Protein AF-A0A2P9FD73-F1 (afdb_monomer)

Mean predicted aligned error: 16.52 Å

Foldseek 3Di:
DPPVPVVVVVVVVVVVPPPDDPQPPVNVVVVVVVVVVVVVVVVVVVVVVVLVVLLVVLVVLVVLCVVLVHLVSSCVVVVHDSVVSVVSVVSNVVVVVVVVVVVVVVVVD

Solvent-accessible surface area (backbone atoms only — not comparable to full-atom values): 6102 Å² total; per-residue (Å²): 144,77,72,67,60,60,56,52,50,51,54,55,47,60,71,70,67,66,89,81,63,77,72,49,74,65,54,54,48,49,51,51,51,54,53,53,53,52,52,51,56,51,49,54,53,48,51,54,50,50,54,50,52,50,43,54,49,11,44,54,51,45,52,43,27,64,75,52,70,35,65,66,52,27,17,66,74,66,75,42,58,54,68,57,52,53,51,27,43,51,48,29,53,53,50,56,53,49,54,50,52,53,52,52,56,63,71,75,108

Nearest PDB structures (foldseek):
  3fzv-assembly1_C  TM=9.221E-01  e=2.892E+00  Pseudomonas aeruginosa PAO1

Structure (mmCIF, N/CA/C/O backbone):
data_AF-A0A2P9FD73-F1
#
_entry.id   AF-A0A2P9FD73-F1
#
loop_
_atom_site.group_PDB
_atom_site.id
_atom_site.type_symbol
_atom_site.label_atom_id
_atom_site.label_alt_id
_atom_site.label_comp_id
_atom_site.label_asym_id
_atom_site.label_entity_id
_atom_site.label_seq_id
_atom_site.pdbx_PDB_ins_code
_atom_site.Cartn_x
_atom_site.Cartn_y
_atom_site.Cartn_z
_atom_site.occupancy
_atom_site.B_iso_or_equiv
_atom_site.auth_seq_id
_atom_site.auth_comp_id
_atom_site.auth_asym_id
_atom_site.auth_atom_id
_atom_site.pdbx_PDB_model_num
ATOM 1 N N . MET A 1 1 ? 65.443 5.240 -42.074 1.00 48.78 1 MET A N 1
ATOM 2 C CA . MET A 1 1 ? 64.441 4.826 -41.060 1.00 48.78 1 MET A CA 1
ATOM 3 C C . MET A 1 1 ? 63.192 5.730 -41.089 1.00 48.78 1 MET A C 1
ATOM 5 O O . MET A 1 1 ? 62.910 6.414 -40.121 1.00 48.78 1 MET A O 1
ATOM 9 N N . ARG A 1 2 ? 62.422 5.763 -42.194 1.00 49.25 2 ARG A N 1
ATOM 10 C CA . ARG A 1 2 ? 61.241 6.654 -42.357 1.00 49.25 2 ARG A CA 1
ATOM 11 C C . ARG A 1 2 ? 59.929 5.921 -42.696 1.00 49.25 2 ARG A C 1
ATOM 13 O O . ARG A 1 2 ? 58.990 6.527 -43.185 1.00 49.25 2 ARG A O 1
ATOM 20 N N . ARG A 1 3 ? 59.844 4.603 -42.467 1.00 50.00 3 ARG A N 1
ATOM 21 C CA . ARG A 1 3 ? 58.648 3.799 -42.819 1.00 50.00 3 ARG A CA 1
ATOM 22 C C . ARG A 1 3 ? 57.740 3.437 -41.635 1.00 50.00 3 ARG A C 1
ATOM 24 O O . ARG A 1 3 ? 56.608 3.026 -41.860 1.00 50.00 3 ARG A O 1
ATOM 31 N N . GLY A 1 4 ? 58.211 3.603 -40.395 1.00 50.91 4 GLY A N 1
ATOM 32 C CA . GLY A 1 4 ? 57.428 3.318 -39.181 1.00 50.91 4 GLY A CA 1
ATOM 33 C C . GLY A 1 4 ? 56.554 4.486 -38.712 1.00 50.91 4 GLY A C 1
ATOM 34 O O . GLY A 1 4 ? 55.489 4.271 -38.144 1.00 50.91 4 GLY A O 1
ATOM 35 N N . TRP A 1 5 ? 56.966 5.724 -38.997 1.00 50.81 5 TRP A N 1
ATOM 36 C CA . TRP A 1 5 ? 56.278 6.927 -38.514 1.00 50.81 5 TRP A CA 1
ATOM 37 C C . TRP A 1 5 ? 54.998 7.233 -39.301 1.00 50.81 5 TRP A C 1
ATOM 39 O O . TRP A 1 5 ? 53.959 7.489 -38.703 1.00 50.81 5 TRP A O 1
ATOM 49 N N . ALA A 1 6 ? 55.027 7.066 -40.628 1.00 55.69 6 ALA A N 1
ATOM 50 C CA . ALA A 1 6 ? 53.849 7.244 -41.480 1.00 55.69 6 ALA A CA 1
ATOM 51 C C . ALA A 1 6 ? 52.731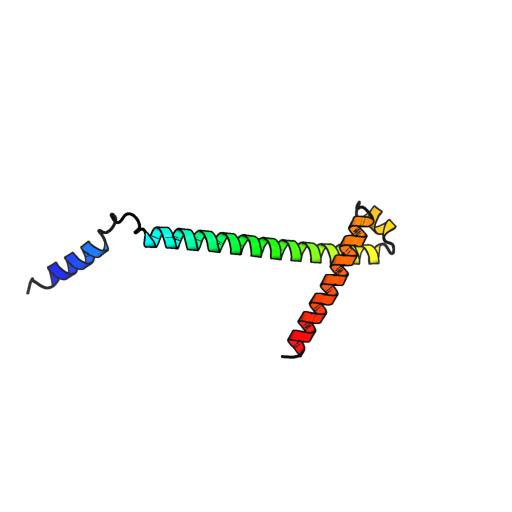 6.225 -41.180 1.00 55.69 6 ALA A C 1
ATOM 53 O O . ALA A 1 6 ? 51.560 6.587 -41.176 1.00 55.69 6 ALA A O 1
ATOM 54 N N . ARG A 1 7 ? 53.074 4.969 -40.846 1.00 54.56 7 ARG A N 1
ATOM 55 C CA . ARG A 1 7 ? 52.073 3.961 -40.439 1.00 54.56 7 ARG A CA 1
ATOM 56 C C . ARG A 1 7 ? 51.447 4.276 -39.082 1.00 54.56 7 ARG A C 1
ATOM 58 O O . ARG A 1 7 ? 50.252 4.071 -38.915 1.00 54.56 7 ARG A O 1
ATOM 65 N N . ARG A 1 8 ? 52.222 4.808 -38.130 1.00 57.03 8 ARG A N 1
ATOM 66 C CA . ARG A 1 8 ? 51.697 5.234 -36.820 1.00 57.03 8 ARG A CA 1
ATOM 67 C C . ARG A 1 8 ? 50.771 6.442 -36.934 1.00 57.03 8 ARG A C 1
ATOM 69 O O . ARG A 1 8 ? 49.728 6.447 -36.294 1.00 57.03 8 ARG A O 1
ATOM 76 N N . ILE A 1 9 ? 51.115 7.415 -37.780 1.00 58.91 9 ILE A N 1
ATOM 77 C CA . ILE A 1 9 ? 50.263 8.583 -38.045 1.00 58.91 9 ILE A CA 1
ATOM 78 C C . ILE A 1 9 ? 48.984 8.156 -38.770 1.00 58.91 9 ILE A C 1
ATOM 80 O O . ILE A 1 9 ? 47.908 8.584 -38.378 1.00 58.91 9 ILE A O 1
ATOM 84 N N . MET A 1 10 ? 49.063 7.254 -39.754 1.00 58.94 10 MET A N 1
ATOM 85 C CA . MET A 1 10 ? 47.871 6.773 -40.460 1.00 58.94 10 MET A CA 1
ATOM 86 C C . MET A 1 10 ? 46.920 5.979 -39.546 1.00 58.94 10 MET A C 1
ATOM 88 O O . MET A 1 10 ? 45.711 6.145 -39.658 1.00 58.94 10 MET A O 1
ATOM 92 N N . ILE A 1 11 ? 47.438 5.175 -38.607 1.00 59.44 11 ILE A N 1
ATOM 93 C CA . ILE A 1 11 ? 46.618 4.462 -37.609 1.00 59.44 11 ILE A CA 1
ATOM 94 C C . ILE A 1 11 ? 45.969 5.447 -36.628 1.00 59.44 11 ILE A C 1
ATOM 96 O O . ILE A 1 11 ? 44.781 5.318 -36.352 1.00 59.44 11 ILE A O 1
ATOM 100 N N . LEU A 1 12 ? 46.700 6.466 -36.165 1.00 57.88 12 LEU A N 1
ATOM 101 C CA . LEU A 1 12 ? 46.1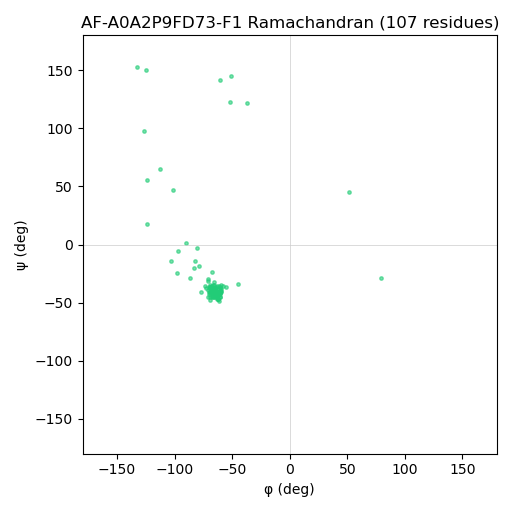51 7.474 -35.253 1.00 57.88 12 LEU A CA 1
ATOM 102 C C . LEU A 1 12 ? 45.111 8.376 -35.950 1.00 57.88 12 LEU A C 1
ATOM 104 O O . LEU A 1 12 ? 44.083 8.715 -35.369 1.00 57.88 12 LEU A O 1
ATOM 108 N N . VAL A 1 13 ? 45.326 8.699 -37.227 1.00 52.72 13 VAL A N 1
ATOM 109 C CA . VAL A 1 13 ? 44.392 9.481 -38.050 1.00 52.72 13 VAL A CA 1
ATOM 110 C C . VAL A 1 13 ? 43.157 8.659 -38.441 1.00 52.72 13 VAL A C 1
ATOM 112 O O . VAL A 1 13 ? 42.053 9.189 -38.376 1.00 52.72 13 VAL A O 1
ATOM 115 N N . MET A 1 14 ? 43.285 7.359 -38.738 1.00 51.84 14 MET A N 1
ATOM 116 C CA . MET A 1 14 ? 42.132 6.468 -38.967 1.00 51.84 14 MET A CA 1
ATOM 117 C C . MET A 1 14 ? 41.296 6.227 -37.699 1.00 51.84 14 MET A C 1
ATOM 119 O O . MET A 1 14 ? 40.111 5.923 -37.810 1.00 51.84 14 MET A O 1
ATOM 123 N N . THR A 1 15 ? 41.871 6.382 -36.498 1.00 49.66 15 THR A N 1
ATOM 124 C CA . THR A 1 15 ? 41.108 6.311 -35.236 1.00 49.66 15 THR A CA 1
ATOM 125 C C . THR A 1 15 ? 40.418 7.622 -34.856 1.00 49.66 15 THR A C 1
ATOM 127 O O . THR A 1 15 ? 39.459 7.591 -34.093 1.00 49.66 15 THR A O 1
ATOM 130 N N . VAL A 1 16 ? 40.865 8.762 -35.399 1.00 47.34 16 VAL A N 1
ATOM 131 C CA . VAL A 1 16 ? 40.279 10.094 -35.140 1.00 47.34 16 VAL A CA 1
ATOM 132 C C . VAL A 1 16 ? 39.310 10.522 -36.257 1.00 47.34 16 VAL A C 1
ATOM 134 O O . VAL A 1 16 ? 38.376 11.275 -36.003 1.00 47.34 16 VAL A O 1
ATOM 137 N N . GLN A 1 17 ? 39.458 9.990 -37.477 1.00 41.53 17 GLN A N 1
ATOM 138 C CA . GLN A 1 17 ? 38.605 10.280 -38.640 1.00 41.53 17 GLN A CA 1
ATOM 139 C C . GLN A 1 17 ? 37.563 9.183 -38.941 1.00 41.53 17 GLN A C 1
ATOM 141 O O . GLN A 1 17 ? 37.345 8.808 -40.092 1.00 41.53 17 GLN A O 1
ATOM 146 N N . HIS A 1 18 ? 36.845 8.704 -37.926 1.00 44.53 18 HIS A N 1
ATOM 147 C CA . HIS A 1 18 ? 35.516 8.121 -38.151 1.00 44.53 18 HIS A CA 1
ATOM 148 C C . HIS A 1 18 ? 34.401 8.981 -37.520 1.00 44.53 18 HIS A C 1
ATOM 150 O O . HIS A 1 18 ? 33.706 8.508 -36.626 1.00 44.53 18 HIS A O 1
ATOM 156 N N . PRO A 1 19 ? 34.171 10.222 -37.998 1.00 44.16 19 PRO A N 1
ATOM 157 C CA . PRO A 1 19 ? 32.921 10.942 -37.746 1.00 44.16 19 PRO A CA 1
ATOM 158 C C . PRO A 1 19 ? 31.773 10.495 -38.681 1.00 44.16 19 PRO A C 1
ATOM 160 O O . PRO A 1 19 ? 30.647 10.946 -38.533 1.00 44.16 19 PRO A O 1
ATOM 163 N N . GLU A 1 20 ? 32.031 9.579 -39.621 1.00 45.41 20 GLU A N 1
ATOM 164 C CA . GLU A 1 20 ? 31.147 9.227 -40.747 1.00 45.41 20 GLU A CA 1
ATOM 165 C C . GLU A 1 20 ? 30.811 7.725 -40.767 1.00 45.41 20 GLU A C 1
ATOM 167 O O . GLU A 1 20 ? 31.061 6.996 -41.726 1.00 45.41 20 GLU A O 1
ATOM 172 N N . LYS A 1 21 ? 30.265 7.202 -39.670 1.00 44.66 21 LYS A N 1
ATOM 173 C CA . LYS A 1 21 ? 29.483 5.963 -39.740 1.00 44.66 21 LYS A CA 1
ATOM 174 C C . LYS A 1 21 ? 28.150 6.258 -39.103 1.00 44.66 21 LYS A C 1
ATOM 176 O O . LYS A 1 21 ? 28.015 6.220 -37.883 1.00 44.66 21 LYS A O 1
ATOM 181 N N . THR A 1 22 ? 27.166 6.550 -39.952 1.00 51.66 22 THR A N 1
ATOM 182 C CA . THR A 1 22 ? 25.751 6.415 -39.606 1.00 51.66 22 THR A CA 1
ATOM 183 C C . THR A 1 22 ? 25.630 5.165 -38.729 1.00 51.66 22 THR A C 1
ATOM 185 O O . THR A 1 22 ? 26.104 4.108 -39.162 1.00 51.66 22 THR A O 1
ATOM 188 N N . PRO A 1 23 ? 25.118 5.267 -37.487 1.00 50.19 23 PRO A N 1
ATOM 189 C CA . PRO A 1 23 ? 25.206 4.181 -36.520 1.00 50.19 23 PRO A CA 1
ATOM 190 C C . PRO A 1 23 ? 24.684 2.910 -37.178 1.00 50.19 23 PRO A C 1
ATOM 192 O O . PRO A 1 23 ? 23.572 2.889 -37.719 1.00 50.19 23 PRO A O 1
ATOM 195 N N . SER A 1 24 ? 25.533 1.881 -37.217 1.00 60.09 24 SER A N 1
ATOM 196 C CA . SER A 1 24 ? 25.242 0.630 -37.916 1.00 60.09 24 SER A CA 1
ATOM 197 C C . SER A 1 24 ? 23.873 0.108 -37.471 1.00 60.09 24 SER A C 1
ATOM 199 O O . SER A 1 24 ? 23.510 0.264 -36.302 1.00 60.09 24 SER A O 1
ATOM 201 N N . ARG A 1 25 ? 23.096 -0.525 -38.365 1.00 59.72 25 ARG A N 1
ATOM 202 C CA . ARG A 1 25 ? 21.763 -1.086 -38.037 1.00 59.72 25 ARG A CA 1
ATOM 203 C C . ARG A 1 25 ? 21.766 -1.870 -36.714 1.00 59.72 25 ARG A C 1
ATOM 205 O O . ARG A 1 25 ? 20.793 -1.795 -35.973 1.00 59.72 25 ARG A O 1
ATOM 212 N N . LYS A 1 26 ? 22.876 -2.547 -36.387 1.00 60.50 26 LYS A N 1
ATOM 213 C CA . LYS A 1 26 ? 23.085 -3.259 -35.115 1.00 60.50 26 LYS A CA 1
ATOM 214 C C . LYS A 1 26 ? 23.222 -2.334 -33.894 1.00 60.50 26 LYS A C 1
ATOM 216 O O . LYS A 1 26 ? 22.620 -2.621 -32.870 1.00 60.50 26 LYS A O 1
ATOM 221 N N . GLN A 1 27 ? 23.937 -1.211 -34.000 1.00 61.53 27 GLN A N 1
ATOM 222 C CA . GLN A 1 27 ? 24.030 -0.206 -32.928 1.00 61.53 27 GLN A CA 1
ATOM 223 C C . GLN A 1 27 ? 22.688 0.484 -32.677 1.00 61.53 27 GLN A C 1
ATOM 225 O O . GLN A 1 27 ? 22.300 0.645 -31.526 1.00 61.53 27 GLN A O 1
ATOM 230 N N . ARG A 1 28 ? 21.935 0.818 -33.736 1.00 60.88 28 ARG A N 1
ATOM 231 C CA . ARG A 1 28 ? 20.587 1.399 -33.580 1.00 60.88 28 ARG A CA 1
ATOM 232 C C . ARG A 1 28 ? 19.605 0.401 -32.960 1.00 60.88 28 ARG A C 1
ATOM 234 O O . ARG A 1 28 ? 18.730 0.806 -32.200 1.00 60.88 28 ARG A O 1
ATOM 241 N N . LEU A 1 29 ? 19.744 -0.891 -33.269 1.00 63.56 29 LEU A N 1
ATOM 242 C CA . LEU A 1 29 ? 18.934 -1.951 -32.667 1.00 63.56 29 LEU A CA 1
ATOM 243 C C . LEU A 1 29 ? 19.287 -2.163 -31.186 1.00 63.56 29 LEU A C 1
ATOM 245 O O . LEU A 1 29 ? 18.380 -2.249 -30.365 1.00 63.56 29 LEU A O 1
ATOM 249 N N . GLN A 1 30 ? 20.575 -2.160 -30.830 1.00 65.75 30 GLN A N 1
ATOM 250 C CA . GLN A 1 30 ? 21.018 -2.269 -29.436 1.00 65.75 30 GLN A CA 1
ATOM 251 C C . GLN A 1 30 ? 20.653 -1.044 -28.599 1.00 65.75 30 GLN A C 1
ATOM 253 O O . GLN A 1 30 ? 20.216 -1.202 -27.465 1.00 65.75 30 GLN A O 1
ATOM 258 N N . GLU A 1 31 ? 20.767 0.174 -29.138 1.00 64.19 31 GLU A N 1
ATOM 259 C CA . GLU A 1 31 ? 20.271 1.365 -28.442 1.00 64.19 31 GLU A CA 1
ATOM 260 C C . GLU A 1 31 ? 18.757 1.299 -28.228 1.00 64.19 31 GLU A C 1
ATOM 262 O O . GLU A 1 31 ? 18.291 1.649 -27.147 1.00 64.19 31 GLU A O 1
ATOM 267 N N . LYS A 1 32 ? 17.980 0.821 -29.213 1.00 61.47 32 LYS A N 1
ATOM 268 C CA . LYS A 1 32 ? 16.532 0.623 -29.044 1.00 61.47 32 LYS A CA 1
ATOM 269 C C . LYS A 1 32 ? 16.214 -0.428 -27.979 1.00 61.47 32 LYS A C 1
ATOM 271 O O . LYS A 1 32 ? 15.371 -0.159 -27.132 1.00 61.47 32 LYS A O 1
ATOM 276 N N . GLN A 1 33 ? 16.907 -1.567 -27.975 1.00 61.38 33 GLN A N 1
ATOM 277 C CA . GLN A 1 33 ? 16.743 -2.599 -26.942 1.00 61.38 33 GLN A CA 1
ATOM 278 C C . GLN A 1 33 ? 17.140 -2.085 -25.553 1.00 61.38 33 GLN A C 1
ATOM 280 O O . GLN A 1 33 ? 16.398 -2.274 -24.595 1.00 61.38 33 GLN A O 1
ATOM 285 N N . ARG A 1 34 ? 18.258 -1.357 -25.444 1.00 58.59 34 ARG A N 1
ATOM 286 C CA . ARG A 1 34 ? 18.715 -0.755 -24.185 1.00 58.59 34 ARG A CA 1
ATOM 287 C C . ARG A 1 34 ? 17.733 0.297 -23.666 1.00 58.59 34 ARG A C 1
ATOM 289 O O . ARG A 1 34 ? 17.497 0.358 -22.465 1.00 58.59 34 ARG A O 1
ATOM 296 N N . ARG A 1 35 ? 17.151 1.114 -24.552 1.00 57.31 35 ARG A N 1
ATOM 297 C CA . ARG A 1 35 ? 16.128 2.101 -24.170 1.00 57.31 35 ARG A CA 1
ATOM 298 C C . ARG A 1 35 ? 14.817 1.438 -23.753 1.00 57.31 35 ARG A C 1
ATOM 300 O O . ARG A 1 35 ? 14.197 1.920 -22.819 1.00 57.31 35 ARG A O 1
ATOM 307 N N . GLN A 1 36 ? 14.413 0.343 -24.396 1.00 59.75 36 GLN A N 1
ATOM 308 C CA . GLN A 1 36 ? 13.215 -0.401 -23.993 1.00 59.75 36 GLN A CA 1
ATOM 309 C C . GLN A 1 36 ? 13.391 -1.076 -22.628 1.00 59.75 36 GLN A C 1
ATOM 311 O O . GLN A 1 36 ? 12.511 -0.942 -21.784 1.00 59.75 36 GLN A O 1
ATOM 316 N N . LEU A 1 37 ? 14.537 -1.717 -22.377 1.00 57.62 37 LEU A N 1
ATOM 317 C CA . LEU A 1 37 ? 14.811 -2.371 -21.094 1.00 57.62 37 LEU A CA 1
ATOM 318 C C . LEU A 1 37 ? 14.863 -1.360 -19.934 1.00 57.62 37 LEU A C 1
ATOM 320 O O . LEU A 1 37 ? 14.279 -1.593 -18.883 1.00 57.62 37 LEU A O 1
ATOM 324 N N . ALA A 1 38 ? 15.469 -0.190 -20.159 1.00 59.16 38 ALA A N 1
ATOM 325 C CA . ALA A 1 38 ? 15.565 0.853 -19.140 1.00 59.16 38 ALA A CA 1
ATOM 326 C C . ALA A 1 38 ? 14.205 1.453 -18.739 1.00 59.16 38 ALA A C 1
ATOM 328 O O . ALA A 1 38 ? 14.040 1.848 -17.590 1.00 59.16 38 ALA A O 1
ATOM 329 N N . VAL A 1 39 ? 13.237 1.536 -19.660 1.00 59.75 39 VAL A N 1
ATOM 330 C CA . VAL A 1 39 ? 11.896 2.060 -19.345 1.00 59.75 39 VAL A CA 1
ATOM 331 C C . VAL A 1 39 ? 11.126 1.080 -18.458 1.00 59.75 39 VAL A C 1
ATOM 333 O O . VAL A 1 39 ? 10.513 1.515 -17.486 1.00 59.75 39 VAL A O 1
ATOM 336 N N . VAL A 1 40 ? 11.218 -0.226 -18.731 1.00 62.62 40 VAL A N 1
ATOM 337 C CA . VAL A 1 40 ? 10.595 -1.270 -17.898 1.00 62.62 40 VAL A CA 1
ATOM 338 C C . VAL A 1 40 ? 11.177 -1.243 -16.483 1.00 62.62 40 VAL A C 1
ATOM 340 O O . VAL A 1 40 ? 10.426 -1.079 -15.529 1.00 62.62 40 VAL A O 1
ATOM 343 N N . ASP A 1 41 ? 12.508 -1.209 -16.353 1.00 62.47 41 ASP A N 1
ATOM 344 C CA . ASP A 1 41 ? 13.170 -1.111 -15.043 1.00 62.47 41 ASP A CA 1
ATOM 345 C C . ASP A 1 41 ? 12.750 0.140 -14.251 1.00 62.47 41 ASP A C 1
ATOM 347 O O . ASP A 1 41 ? 12.691 0.119 -13.020 1.00 62.47 41 ASP A O 1
ATOM 351 N N . THR A 1 42 ? 12.507 1.269 -14.929 1.00 65.94 42 THR A N 1
ATOM 352 C CA . THR A 1 42 ? 12.046 2.490 -14.249 1.00 65.94 42 THR A CA 1
ATOM 353 C C . THR A 1 42 ? 10.594 2.406 -13.798 1.00 65.94 42 THR A C 1
ATOM 355 O O . THR A 1 42 ? 10.288 2.934 -12.730 1.00 65.94 42 THR A O 1
ATOM 358 N N . VAL A 1 43 ? 9.725 1.743 -14.570 1.00 70.81 43 VAL A N 1
ATOM 359 C CA . VAL A 1 43 ? 8.321 1.520 -14.200 1.00 70.81 43 VAL A CA 1
ATOM 360 C C . VAL A 1 43 ? 8.251 0.546 -13.032 1.00 70.81 43 VAL A C 1
ATOM 362 O O . VAL A 1 43 ? 7.672 0.900 -12.012 1.00 70.81 43 VAL A O 1
ATOM 365 N N . ASP A 1 44 ? 8.962 -0.579 -13.095 1.00 69.12 44 ASP A N 1
ATOM 366 C CA . ASP A 1 44 ? 9.002 -1.565 -12.009 1.00 69.12 44 ASP A CA 1
ATOM 367 C C . ASP A 1 44 ? 9.532 -0.950 -10.705 1.00 69.12 44 ASP A C 1
ATOM 369 O O . ASP A 1 44 ? 8.981 -1.156 -9.623 1.00 69.12 44 ASP A O 1
ATOM 373 N N . LYS A 1 45 ? 10.572 -0.108 -10.786 1.00 70.88 45 LYS A N 1
ATOM 374 C CA . LYS A 1 45 ? 11.082 0.631 -9.618 1.00 70.88 45 LYS A CA 1
ATOM 375 C C . LYS A 1 45 ? 10.096 1.671 -9.098 1.00 70.88 45 LYS A C 1
ATOM 377 O O . LYS A 1 45 ? 10.073 1.922 -7.893 1.00 70.88 45 LYS A O 1
ATOM 382 N N . ALA A 1 46 ? 9.338 2.322 -9.976 1.00 72.44 46 ALA A N 1
ATOM 383 C CA . ALA A 1 46 ? 8.311 3.269 -9.565 1.00 72.44 46 ALA A CA 1
ATOM 384 C C . ALA A 1 46 ? 7.148 2.538 -8.882 1.00 72.44 46 ALA A C 1
ATOM 386 O O . ALA A 1 46 ? 6.746 2.941 -7.795 1.00 72.44 46 ALA A O 1
ATOM 387 N N . GLU A 1 47 ? 6.682 1.426 -9.446 1.00 72.69 47 GLU A N 1
ATOM 388 C CA . GLU A 1 47 ? 5.642 0.578 -8.863 1.00 72.69 47 GLU A CA 1
ATOM 389 C C . GLU A 1 47 ? 6.068 -0.002 -7.512 1.00 72.69 47 GLU A C 1
ATOM 391 O O . GLU A 1 47 ? 5.300 0.052 -6.551 1.00 72.69 47 GLU A O 1
ATOM 396 N N . ALA A 1 48 ? 7.316 -0.463 -7.389 1.00 73.06 48 ALA A N 1
ATOM 397 C CA . ALA A 1 48 ? 7.861 -0.930 -6.117 1.00 73.06 48 ALA A CA 1
ATOM 398 C C . ALA A 1 48 ? 7.861 0.178 -5.049 1.00 73.06 48 ALA A C 1
ATOM 400 O O . ALA A 1 48 ? 7.502 -0.065 -3.897 1.00 73.06 48 ALA A O 1
ATOM 401 N N . LYS A 1 49 ? 8.213 1.415 -5.425 1.00 77.62 49 LYS A N 1
ATOM 402 C CA . LYS A 1 49 ? 8.157 2.569 -4.513 1.00 77.62 49 LYS A CA 1
ATOM 403 C C . LYS A 1 49 ? 6.729 2.941 -4.135 1.00 77.62 49 LYS A C 1
ATOM 405 O O . LYS A 1 49 ? 6.494 3.257 -2.976 1.00 77.62 49 LYS A O 1
ATOM 410 N N . VAL A 1 50 ? 5.796 2.896 -5.085 1.00 82.38 50 VAL A N 1
ATOM 411 C CA . VAL A 1 50 ? 4.375 3.165 -4.828 1.00 82.38 50 VAL A CA 1
ATOM 412 C C . VAL A 1 50 ? 3.816 2.134 -3.859 1.00 82.38 50 VAL A C 1
ATOM 414 O O . VAL A 1 50 ? 3.212 2.520 -2.867 1.00 82.38 50 VAL A O 1
ATOM 417 N N . ARG A 1 51 ? 4.089 0.843 -4.076 1.00 78.56 51 ARG A N 1
ATOM 418 C CA . ARG A 1 51 ? 3.644 -0.219 -3.168 1.00 78.56 51 ARG A CA 1
ATOM 419 C C . ARG A 1 51 ? 4.259 -0.072 -1.777 1.00 78.56 51 ARG A C 1
ATOM 421 O O . ARG A 1 51 ? 3.556 -0.238 -0.788 1.00 78.56 51 ARG A O 1
ATOM 428 N N . LYS A 1 52 ? 5.539 0.305 -1.684 1.00 79.75 52 LYS A N 1
ATOM 429 C CA . LYS A 1 52 ? 6.181 0.593 -0.395 1.00 79.75 52 LYS A CA 1
ATOM 430 C C . LYS A 1 52 ? 5.527 1.783 0.316 1.00 79.75 52 LYS A C 1
ATOM 432 O O . LYS A 1 52 ? 5.199 1.676 1.490 1.00 79.75 52 LYS A O 1
ATOM 437 N N . ALA A 1 53 ? 5.299 2.883 -0.397 1.00 83.31 53 ALA A N 1
ATOM 438 C CA . ALA A 1 53 ? 4.629 4.058 0.153 1.00 83.31 53 ALA A CA 1
ATOM 439 C C . ALA A 1 53 ? 3.179 3.754 0.568 1.00 83.31 53 ALA A C 1
ATOM 441 O O . ALA A 1 53 ? 2.709 4.270 1.575 1.00 83.31 53 ALA A O 1
ATOM 442 N N . GLU A 1 54 ? 2.477 2.894 -0.174 1.00 83.94 54 GLU A N 1
ATOM 443 C CA . GLU A 1 54 ? 1.130 2.429 0.169 1.00 83.9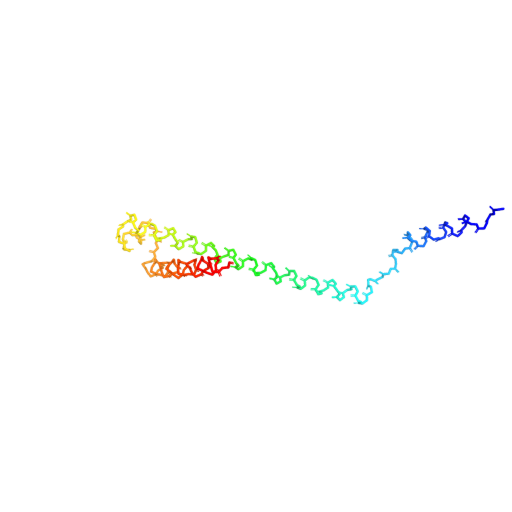4 54 GLU A CA 1
ATOM 444 C C . GLU A 1 54 ? 1.131 1.602 1.462 1.00 83.94 54 GLU A C 1
ATOM 446 O O . GLU A 1 54 ? 0.253 1.791 2.300 1.00 83.94 54 GLU A O 1
ATOM 451 N N . VAL A 1 55 ? 2.133 0.740 1.663 1.00 85.00 55 VAL A N 1
ATOM 452 C CA . VAL A 1 55 ? 2.308 -0.014 2.915 1.00 85.00 55 VAL A CA 1
ATOM 453 C C . VAL A 1 55 ? 2.669 0.908 4.080 1.00 85.00 55 VAL A C 1
ATOM 455 O O . VAL A 1 55 ? 2.072 0.794 5.147 1.00 85.00 55 VAL A O 1
ATOM 458 N N . GLU A 1 56 ? 3.595 1.849 3.890 1.00 84.06 56 GLU A N 1
ATOM 459 C CA . GLU A 1 56 ? 3.958 2.831 4.923 1.00 84.06 56 GLU A CA 1
ATOM 460 C C . GLU A 1 56 ? 2.745 3.693 5.320 1.00 84.06 56 GLU A C 1
ATOM 462 O O . GLU A 1 56 ? 2.490 3.897 6.507 1.00 84.06 56 GLU A O 1
ATOM 467 N N . LEU A 1 57 ? 1.933 4.121 4.345 1.00 84.38 57 LEU A N 1
ATOM 468 C CA . LEU A 1 57 ? 0.667 4.808 4.603 1.00 84.38 57 LEU A CA 1
ATOM 469 C C . LEU A 1 57 ? -0.317 3.908 5.359 1.00 84.38 57 LEU A C 1
ATOM 471 O O . LEU A 1 57 ? -0.949 4.356 6.311 1.00 84.38 57 LEU A O 1
ATOM 475 N N . ALA A 1 58 ? -0.443 2.642 4.961 1.00 87.19 58 ALA A N 1
ATOM 476 C CA . ALA A 1 58 ? -1.322 1.684 5.620 1.00 87.19 58 ALA A CA 1
ATOM 477 C C . ALA A 1 58 ? -0.950 1.472 7.097 1.00 87.19 58 ALA A C 1
ATOM 479 O O . ALA A 1 58 ? -1.837 1.418 7.951 1.00 87.19 58 ALA A O 1
ATOM 480 N N . LEU A 1 59 ? 0.349 1.400 7.403 1.00 85.25 59 LEU A N 1
ATOM 481 C CA . LEU A 1 59 ? 0.860 1.316 8.772 1.00 85.25 59 LEU A CA 1
ATOM 482 C C . LEU A 1 59 ? 0.570 2.596 9.560 1.00 85.25 59 LEU A C 1
ATOM 484 O O . LEU A 1 59 ? 0.042 2.510 10.664 1.00 85.25 59 LEU A O 1
ATOM 488 N N . ALA A 1 60 ? 0.810 3.772 8.974 1.00 87.19 60 ALA A N 1
ATOM 489 C CA . ALA A 1 60 ? 0.490 5.048 9.613 1.00 87.19 60 ALA A CA 1
ATOM 490 C C . ALA A 1 60 ? -1.016 5.191 9.910 1.00 87.19 60 ALA A C 1
ATOM 492 O O . ALA A 1 60 ? -1.403 5.662 10.978 1.00 87.19 60 ALA A O 1
ATOM 493 N N . VAL A 1 61 ? -1.882 4.731 8.999 1.00 86.19 61 VAL A N 1
ATOM 494 C CA . VAL A 1 61 ? -3.335 4.678 9.228 1.00 86.19 61 VAL A CA 1
ATOM 495 C C . VAL A 1 61 ? -3.673 3.695 10.351 1.00 86.19 61 VAL A C 1
ATOM 497 O O . VAL A 1 61 ? -4.505 4.008 11.198 1.00 86.19 61 VAL A O 1
ATOM 500 N N . ALA A 1 62 ? -3.024 2.529 10.409 1.00 87.31 62 ALA A N 1
ATOM 501 C CA . ALA A 1 62 ? -3.228 1.570 11.494 1.00 87.31 62 ALA A CA 1
ATOM 502 C C . ALA A 1 62 ? -2.804 2.136 12.861 1.00 87.31 62 ALA A C 1
ATOM 504 O O . ALA A 1 62 ? -3.527 1.972 13.844 1.00 87.31 62 ALA A O 1
ATOM 505 N N . GLU A 1 63 ? -1.676 2.845 12.923 1.00 85.88 63 GLU A N 1
ATOM 506 C CA . GLU A 1 63 ? -1.224 3.560 14.121 1.00 85.88 63 GLU A CA 1
ATOM 507 C C . GLU A 1 63 ? -2.200 4.668 14.523 1.00 85.88 63 GLU A C 1
ATOM 509 O O . GLU A 1 63 ? -2.551 4.782 15.698 1.00 85.88 63 GLU A O 1
ATOM 514 N N . ALA A 1 64 ? -2.708 5.436 13.557 1.00 84.19 64 ALA A N 1
ATOM 515 C CA . ALA A 1 64 ? -3.731 6.439 13.814 1.00 84.19 64 ALA A CA 1
ATOM 516 C C . ALA A 1 64 ? -5.005 5.801 14.391 1.00 84.19 64 ALA A C 1
ATOM 518 O O . ALA A 1 64 ? -5.509 6.276 15.404 1.00 84.19 64 ALA A O 1
ATOM 519 N N . VAL A 1 65 ? -5.492 4.685 13.832 1.00 86.75 65 VAL A N 1
ATOM 520 C CA . VAL A 1 65 ? -6.648 3.959 14.393 1.00 86.75 65 VAL A CA 1
ATOM 521 C C . VAL A 1 65 ? -6.373 3.492 15.822 1.00 86.75 65 VAL A C 1
ATOM 523 O O . VAL A 1 65 ? -7.264 3.595 16.663 1.00 86.75 65 VAL A O 1
ATOM 526 N N . GLN A 1 66 ? -5.155 3.039 16.135 1.00 85.94 66 GLN A N 1
ATOM 527 C CA . GLN A 1 66 ? -4.793 2.694 17.513 1.00 85.94 66 GLN A CA 1
ATOM 528 C C . GLN A 1 66 ? -4.781 3.913 18.446 1.00 85.94 66 GLN A C 1
ATOM 530 O O . GLN A 1 66 ? -5.230 3.797 19.584 1.00 85.94 66 GLN A O 1
ATOM 535 N N . MET A 1 67 ? -4.333 5.083 17.977 1.00 86.75 67 MET A N 1
ATOM 536 C CA . MET A 1 67 ? -4.354 6.317 18.774 1.00 86.75 67 MET A CA 1
ATOM 537 C C . MET A 1 67 ? -5.767 6.878 18.978 1.00 86.75 67 MET A C 1
ATOM 539 O O . MET A 1 67 ? -6.087 7.343 20.070 1.00 86.75 67 MET A O 1
ATOM 543 N N . PHE A 1 68 ? -6.621 6.821 17.954 1.00 83.25 68 PHE A N 1
ATOM 544 C CA . PHE A 1 68 ? -8.009 7.292 18.023 1.00 83.25 68 PHE A CA 1
ATOM 545 C C . PHE A 1 68 ? -8.968 6.259 18.642 1.00 83.25 68 PHE A C 1
ATOM 547 O O . PHE A 1 68 ? -10.097 6.595 18.996 1.00 83.25 68 PHE A O 1
ATOM 554 N N . GLY A 1 69 ? -8.543 5.002 18.776 1.00 83.81 69 GLY A N 1
ATOM 555 C CA . GLY A 1 69 ? -9.258 3.912 19.444 1.00 83.81 69 GLY A CA 1
ATOM 556 C C . GLY A 1 69 ? -10.376 3.256 18.627 1.00 83.81 69 GLY A C 1
ATOM 557 O O . GLY A 1 69 ? -10.646 2.071 18.817 1.00 83.81 69 GLY A O 1
ATOM 558 N N . THR A 1 70 ? -11.022 3.976 17.703 1.00 87.69 70 THR A N 1
ATOM 559 C CA . THR A 1 70 ? -12.062 3.415 16.822 1.00 87.69 70 THR A CA 1
ATOM 560 C C . 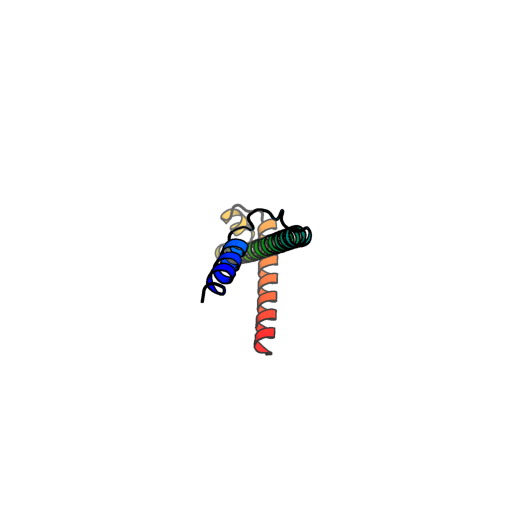THR A 1 70 ? -11.858 3.809 15.361 1.00 87.69 70 THR A C 1
ATOM 562 O O . THR A 1 70 ? -11.314 4.870 15.056 1.00 87.69 70 THR A O 1
ATOM 565 N N . GLU A 1 71 ? -12.348 2.971 14.441 1.00 85.19 71 GLU A N 1
ATOM 566 C CA . GLU A 1 71 ? -12.331 3.257 12.996 1.00 85.19 71 GLU A CA 1
ATOM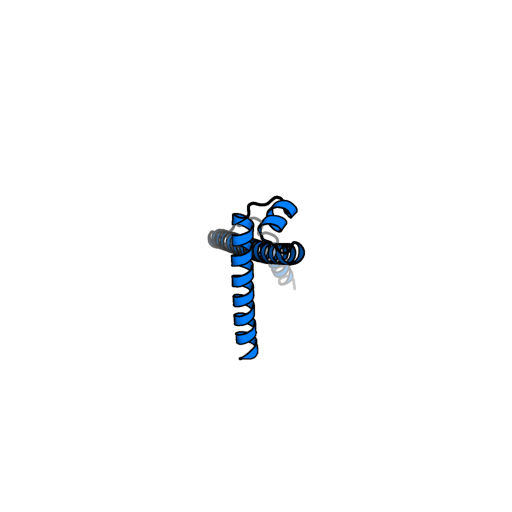 567 C C . GLU A 1 71 ? -13.099 4.545 12.653 1.00 85.19 71 GLU A C 1
ATOM 569 O O . GLU A 1 71 ? -12.696 5.283 11.758 1.00 85.19 71 GLU A O 1
ATOM 574 N N . GLN A 1 72 ? -14.183 4.832 13.384 1.00 83.88 72 GLN A N 1
ATOM 575 C CA . GLN A 1 72 ? -15.021 6.012 13.171 1.00 83.88 72 GLN A CA 1
ATOM 576 C C . GLN A 1 72 ? -14.302 7.296 13.612 1.00 83.88 72 GLN A C 1
ATOM 578 O O . GLN A 1 72 ? -14.262 8.269 12.868 1.00 83.88 72 GLN A O 1
ATOM 583 N N . SER A 1 73 ? -13.659 7.279 14.784 1.00 84.75 73 SER A N 1
ATOM 584 C CA . SER A 1 73 ? -12.876 8.421 15.274 1.00 84.75 73 SER A CA 1
ATOM 585 C C . SER A 1 73 ? -11.637 8.683 14.417 1.00 84.75 73 SER A C 1
ATOM 587 O O . SER A 1 73 ? -11.276 9.833 14.193 1.00 84.75 73 SER A O 1
ATOM 589 N N . ALA A 1 74 ? -11.005 7.633 13.886 1.00 84.81 74 ALA A N 1
ATOM 590 C CA . ALA A 1 74 ? -9.916 7.785 12.927 1.00 84.81 74 ALA A CA 1
ATOM 591 C C . ALA A 1 74 ? -10.401 8.325 11.572 1.00 84.81 74 ALA A C 1
ATOM 593 O O . ALA A 1 74 ? -9.688 9.096 10.942 1.00 84.81 74 ALA A O 1
ATOM 594 N N . SER A 1 75 ? -11.609 7.955 11.134 1.00 87.25 75 SER A N 1
ATOM 595 C CA . SER A 1 75 ? -12.245 8.495 9.921 1.00 87.25 75 SER A CA 1
ATOM 596 C C . SER A 1 75 ? -12.446 10.001 10.017 1.00 87.25 75 SER A C 1
ATOM 598 O O . SER A 1 75 ? -12.075 10.721 9.093 1.00 87.25 75 SER A O 1
ATOM 600 N N . GLU A 1 76 ? -12.936 10.477 11.159 1.00 85.69 76 GLU A N 1
ATOM 601 C CA . GLU A 1 76 ? -13.084 11.907 11.437 1.00 85.69 76 GLU A CA 1
ATOM 602 C C . GLU A 1 76 ? -11.725 12.606 11.604 1.00 85.69 76 GLU A C 1
ATOM 604 O O . GLU A 1 76 ? -11.521 13.692 11.071 1.00 85.69 76 GLU A O 1
ATOM 609 N N . GLY A 1 77 ? -10.774 11.977 12.303 1.00 83.94 77 GLY A N 1
ATOM 610 C CA . GLY A 1 77 ? -9.448 12.550 12.560 1.00 83.94 77 GLY A CA 1
ATOM 611 C C . GLY A 1 77 ? -8.534 12.623 11.332 1.00 83.94 77 GLY A C 1
ATOM 612 O O . GLY A 1 77 ? -7.693 13.516 11.251 1.00 83.94 77 GLY A O 1
ATOM 613 N N . LEU A 1 78 ? -8.692 11.701 10.380 1.00 84.88 78 LEU A N 1
ATOM 614 C CA . LEU A 1 78 ? -7.921 11.653 9.133 1.00 84.88 78 LEU A CA 1
ATOM 615 C C . LEU A 1 78 ? -8.658 12.296 7.949 1.00 84.88 78 LEU A C 1
ATOM 617 O O . LEU A 1 78 ? -8.071 12.395 6.875 1.00 84.88 78 LEU A O 1
ATOM 621 N N . ASP A 1 79 ? -9.919 12.705 8.130 1.00 90.31 79 ASP A N 1
ATOM 622 C CA . ASP A 1 79 ? -10.815 13.161 7.056 1.00 90.31 79 ASP A CA 1
ATOM 623 C C . ASP A 1 79 ? -10.876 12.155 5.887 1.00 90.31 79 ASP A C 1
ATOM 625 O O . ASP A 1 79 ? -10.757 12.483 4.706 1.00 90.31 79 ASP A O 1
ATOM 629 N N . MET A 1 80 ? -11.004 10.868 6.228 1.00 87.81 80 MET A N 1
ATOM 630 C CA . MET A 1 80 ? -11.044 9.767 5.263 1.00 87.81 80 MET A CA 1
ATOM 631 C C . MET A 1 80 ? -12.306 8.928 5.444 1.00 87.81 80 MET A C 1
ATOM 633 O O . MET A 1 80 ? -12.759 8.749 6.572 1.00 87.81 80 MET A O 1
ATOM 637 N N . PRO A 1 81 ? -12.844 8.307 4.378 1.00 87.75 81 PRO A N 1
ATOM 638 C CA . PRO A 1 81 ? -13.937 7.351 4.514 1.00 87.75 81 PRO A CA 1
ATOM 639 C C . PRO A 1 81 ? -13.527 6.151 5.377 1.00 87.75 81 PRO A C 1
ATOM 641 O O . PRO A 1 81 ? -12.431 5.610 5.215 1.00 87.75 81 PRO A O 1
ATOM 644 N N . VAL A 1 82 ? -14.444 5.653 6.210 1.00 87.69 82 VAL A N 1
ATOM 645 C CA . VAL A 1 82 ? -14.237 4.425 7.005 1.00 87.69 82 VAL A CA 1
ATOM 646 C C . VAL A 1 82 ? -13.858 3.234 6.115 1.00 87.69 82 VAL A C 1
ATOM 648 O O . VAL A 1 82 ? -13.006 2.427 6.481 1.00 87.69 82 VAL A O 1
ATOM 651 N N . GLU A 1 83 ? -14.431 3.136 4.911 1.00 88.56 83 GLU A N 1
ATOM 652 C CA . GLU A 1 83 ? -14.082 2.079 3.950 1.00 88.56 83 GLU A CA 1
ATOM 653 C C . GLU A 1 83 ? -12.615 2.149 3.510 1.00 88.56 83 GLU A C 1
ATOM 655 O O . GLU A 1 83 ? -11.943 1.123 3.386 1.00 88.56 83 GLU A O 1
ATOM 660 N N . THR A 1 84 ? -12.095 3.365 3.336 1.00 87.56 84 THR A N 1
ATOM 661 C CA . THR A 1 84 ? -10.693 3.608 2.995 1.00 87.56 84 THR A CA 1
ATOM 662 C C . THR A 1 84 ? -9.779 3.180 4.139 1.00 87.56 84 THR A C 1
ATOM 664 O O . THR A 1 84 ? -8.790 2.488 3.903 1.00 87.56 84 THR A O 1
ATOM 667 N N . ILE A 1 85 ? -10.147 3.492 5.384 1.00 88.00 85 ILE A N 1
ATOM 668 C CA . ILE A 1 85 ? -9.407 3.051 6.574 1.00 88.00 85 ILE A CA 1
ATOM 669 C C . ILE A 1 85 ? -9.398 1.525 6.679 1.00 88.00 85 ILE A C 1
ATOM 671 O O . ILE A 1 85 ? -8.335 0.932 6.850 1.00 88.00 85 ILE A O 1
ATOM 675 N N . ARG A 1 86 ? -10.547 0.861 6.500 1.00 88.69 86 ARG A N 1
ATOM 676 C CA . ARG A 1 86 ? -10.625 -0.611 6.510 1.00 88.69 86 ARG A CA 1
ATOM 677 C C . ARG A 1 86 ? -9.754 -1.248 5.436 1.00 88.69 86 ARG A C 1
ATOM 679 O O . ARG A 1 86 ? -9.098 -2.256 5.698 1.00 88.69 86 ARG A O 1
ATOM 686 N N . ARG A 1 87 ? -9.715 -0.653 4.242 1.00 89.06 87 ARG A N 1
ATOM 687 C CA . ARG A 1 87 ? -8.843 -1.107 3.156 1.00 89.06 87 ARG A CA 1
ATOM 688 C C . ARG A 1 87 ? -7.368 -0.987 3.543 1.00 89.06 87 ARG A C 1
ATOM 690 O O . ARG A 1 87 ? -6.633 -1.956 3.373 1.00 89.06 87 ARG A O 1
ATOM 697 N N . PHE A 1 88 ? -6.954 0.146 4.109 1.00 88.44 88 PHE A N 1
ATOM 698 C CA . PHE A 1 88 ? -5.585 0.334 4.594 1.00 88.44 88 PHE A CA 1
ATOM 699 C C . PHE A 1 88 ? -5.234 -0.617 5.743 1.00 88.44 88 PHE A C 1
ATOM 701 O O . PHE A 1 88 ? -4.171 -1.224 5.713 1.00 88.44 88 PHE A O 1
ATOM 708 N N . LEU A 1 89 ? -6.145 -0.869 6.686 1.00 86.38 89 LEU A N 1
ATOM 709 C CA . LEU A 1 89 ? -5.945 -1.885 7.727 1.00 86.38 89 LEU A CA 1
ATOM 710 C C . LEU A 1 89 ? -5.763 -3.295 7.141 1.00 86.38 89 LEU A C 1
ATOM 712 O O . LEU A 1 89 ? -4.958 -4.078 7.646 1.00 86.38 89 LEU A O 1
ATOM 716 N N . GLY A 1 90 ? -6.486 -3.626 6.067 1.00 87.75 90 GLY A N 1
ATOM 717 C CA . GLY A 1 90 ? -6.298 -4.873 5.324 1.00 87.75 90 GLY A CA 1
ATOM 718 C C . GLY A 1 90 ? -4.914 -4.971 4.676 1.00 87.75 90 GLY A C 1
ATOM 719 O O . GLY A 1 90 ? -4.258 -6.005 4.792 1.00 87.75 90 GLY A O 1
ATOM 720 N N . ILE A 1 91 ? -4.446 -3.883 4.056 1.00 86.94 91 ILE A N 1
ATOM 721 C CA . ILE A 1 91 ? -3.1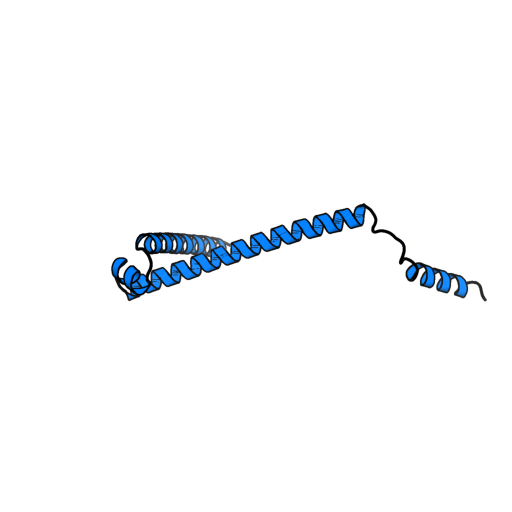11 -3.797 3.444 1.00 86.94 91 ILE A CA 1
ATOM 722 C C . ILE A 1 91 ? -2.013 -3.906 4.510 1.00 86.94 91 ILE A C 1
ATOM 724 O O . ILE A 1 91 ? -1.076 -4.677 4.329 1.00 86.94 91 ILE A O 1
ATOM 728 N N . ALA A 1 92 ? -2.151 -3.213 5.644 1.00 85.31 92 ALA A N 1
ATOM 729 C CA . ALA A 1 92 ? -1.201 -3.276 6.756 1.00 85.31 92 ALA A CA 1
ATOM 730 C C . ALA A 1 92 ? -1.079 -4.698 7.329 1.00 85.31 92 ALA A C 1
ATOM 732 O O . ALA A 1 92 ? 0.026 -5.181 7.566 1.00 85.31 92 ALA A O 1
ATOM 733 N N . LYS A 1 93 ? -2.207 -5.406 7.495 1.00 84.81 93 LYS A N 1
ATOM 734 C CA . LYS A 1 93 ? -2.211 -6.815 7.929 1.00 84.81 93 LYS A CA 1
ATOM 735 C C . LYS A 1 93 ? -1.537 -7.737 6.914 1.00 84.81 93 LYS A C 1
ATOM 737 O O . LYS A 1 93 ? -0.780 -8.618 7.309 1.00 84.81 93 LYS A O 1
ATOM 742 N N . ALA A 1 94 ? -1.802 -7.539 5.623 1.00 84.19 94 ALA A N 1
ATOM 743 C CA . ALA A 1 94 ? -1.171 -8.323 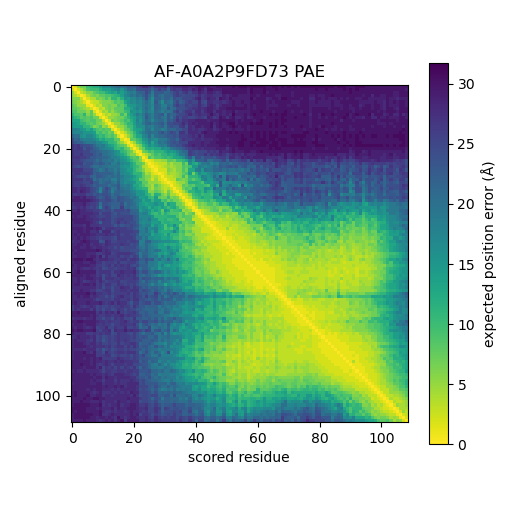4.566 1.00 84.19 94 ALA A CA 1
AT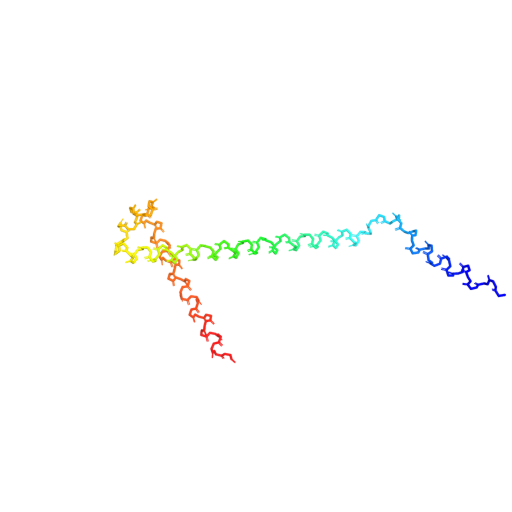OM 744 C C . ALA A 1 94 ? 0.345 -8.069 4.491 1.00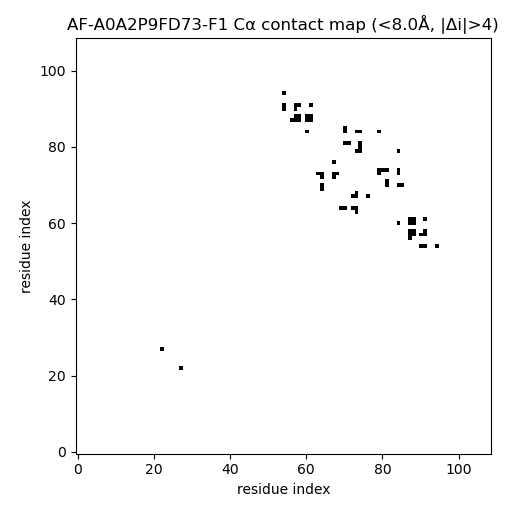 84.19 94 ALA A C 1
ATOM 746 O O . ALA A 1 94 ? 1.109 -9.015 4.325 1.00 84.19 94 ALA A O 1
ATOM 747 N N . ALA A 1 95 ? 0.778 -6.819 4.669 1.00 80.06 95 ALA A N 1
ATOM 748 C CA . ALA A 1 95 ? 2.190 -6.457 4.718 1.00 80.06 95 ALA A CA 1
ATOM 749 C C . ALA A 1 95 ? 2.903 -7.081 5.927 1.00 80.06 95 ALA A C 1
ATOM 751 O O . ALA A 1 95 ? 3.951 -7.690 5.760 1.00 80.06 95 ALA A O 1
ATOM 752 N N . ALA A 1 96 ? 2.295 -7.030 7.117 1.00 77.62 96 ALA A N 1
ATOM 753 C CA . ALA A 1 96 ? 2.852 -7.665 8.313 1.00 77.62 96 ALA A CA 1
ATOM 754 C C . ALA A 1 96 ? 3.009 -9.191 8.159 1.00 77.62 96 ALA A C 1
ATOM 756 O O . ALA A 1 96 ? 3.979 -9.768 8.646 1.00 77.62 96 ALA A O 1
ATOM 757 N N . ALA A 1 97 ? 2.073 -9.847 7.463 1.00 78.19 97 ALA A N 1
ATOM 758 C CA . ALA A 1 97 ? 2.169 -11.273 7.155 1.00 78.19 97 ALA A CA 1
ATOM 759 C C . ALA A 1 97 ? 3.268 -11.583 6.121 1.00 78.19 97 ALA A C 1
ATOM 761 O O . ALA A 1 97 ? 3.944 -12.602 6.237 1.00 78.19 97 ALA A O 1
ATOM 762 N N . ALA A 1 98 ? 3.461 -10.710 5.126 1.00 76.88 98 ALA A N 1
ATOM 763 C CA . ALA A 1 98 ? 4.532 -10.848 4.142 1.00 76.88 98 ALA A CA 1
ATOM 764 C C . ALA A 1 98 ? 5.920 -10.668 4.782 1.00 76.88 98 ALA A C 1
ATOM 766 O O . ALA A 1 98 ? 6.785 -11.514 4.582 1.00 76.88 98 ALA A O 1
ATOM 767 N N . ASP A 1 99 ? 6.097 -9.652 5.633 1.00 73.50 99 ASP A N 1
ATOM 768 C CA . ASP A 1 99 ? 7.353 -9.429 6.364 1.00 73.50 99 ASP A CA 1
ATOM 769 C C . ASP A 1 99 ? 7.698 -10.604 7.294 1.00 73.50 99 ASP A C 1
ATOM 771 O O . ASP A 1 99 ? 8.867 -10.963 7.434 1.00 73.50 99 ASP A O 1
ATOM 775 N N . GLN A 1 100 ? 6.697 -11.245 7.913 1.00 69.88 100 GLN A N 1
ATOM 776 C CA . GLN A 1 100 ? 6.918 -12.468 8.696 1.00 69.88 100 GLN A CA 1
ATOM 777 C C . GLN A 1 100 ? 7.405 -13.630 7.828 1.00 69.88 100 GLN A C 1
ATOM 779 O O . GLN A 1 100 ? 8.333 -14.326 8.230 1.00 69.88 100 GLN A O 1
ATOM 784 N N . ALA A 1 101 ? 6.826 -13.817 6.640 1.00 69.19 101 ALA A N 1
ATOM 785 C CA . ALA A 1 101 ? 7.252 -14.864 5.715 1.00 69.19 101 ALA A CA 1
ATOM 786 C C . ALA A 1 101 ? 8.679 -14.625 5.185 1.00 69.19 101 ALA A C 1
ATOM 788 O O . ALA A 1 101 ? 9.466 -15.568 5.099 1.00 69.19 101 ALA A O 1
ATOM 789 N N . ASP A 1 102 ? 9.038 -13.373 4.884 1.00 66.94 102 ASP A N 1
ATOM 790 C CA . ASP A 1 102 ? 10.397 -13.003 4.470 1.00 66.94 102 ASP A CA 1
ATOM 791 C C . ASP A 1 102 ? 11.414 -13.173 5.615 1.00 66.94 102 ASP A C 1
ATOM 793 O O . ASP A 1 102 ? 12.521 -13.675 5.400 1.00 66.94 102 ASP A O 1
ATOM 797 N N . ALA A 1 103 ? 11.039 -12.823 6.851 1.00 60.81 103 ALA A N 1
ATOM 798 C CA . ALA A 1 103 ? 11.879 -13.034 8.029 1.00 60.81 103 ALA A CA 1
ATOM 799 C C . ALA A 1 103 ? 12.088 -14.528 8.341 1.00 60.81 103 ALA A C 1
ATOM 801 O O . ALA A 1 103 ? 13.194 -14.935 8.700 1.00 60.81 103 ALA A O 1
ATOM 802 N N . GLU A 1 104 ? 11.053 -15.354 8.176 1.00 58.66 104 GLU A N 1
ATOM 803 C CA . GLU A 1 104 ? 11.124 -16.805 8.372 1.00 58.66 104 GLU A CA 1
ATOM 804 C C . GLU A 1 104 ? 11.975 -17.482 7.281 1.00 58.66 104 GLU A C 1
ATOM 806 O O . GLU A 1 104 ? 12.797 -18.348 7.586 1.00 58.66 104 GLU A O 1
ATOM 811 N N . ALA A 1 105 ? 11.882 -17.020 6.029 1.00 58.56 105 ALA A N 1
ATOM 812 C CA . ALA A 1 105 ? 12.741 -17.476 4.934 1.00 58.56 105 ALA A CA 1
ATOM 813 C C . ALA A 1 105 ? 14.222 -17.092 5.138 1.00 58.56 105 ALA A C 1
ATOM 815 O O . ALA A 1 105 ? 15.118 -17.889 4.843 1.00 58.56 105 ALA A O 1
ATOM 816 N N . ALA A 1 106 ? 14.489 -15.900 5.680 1.00 56.66 106 ALA A N 1
ATOM 817 C CA . ALA A 1 106 ? 15.842 -15.451 6.005 1.00 56.66 106 ALA A CA 1
ATOM 818 C C . ALA A 1 106 ? 16.447 -16.189 7.215 1.00 56.66 106 ALA A C 1
ATOM 820 O O . ALA A 1 106 ? 17.658 -16.387 7.254 1.00 56.66 106 ALA A O 1
ATOM 821 N N . ALA A 1 107 ? 15.628 -16.614 8.184 1.00 56.56 107 ALA A N 1
ATOM 822 C CA . ALA A 1 107 ? 16.075 -17.380 9.351 1.00 56.56 107 ALA A CA 1
ATOM 823 C C . ALA A 1 107 ? 16.315 -18.876 9.057 1.00 56.56 107 ALA A C 1
ATOM 825 O O . ALA A 1 107 ? 16.997 -19.550 9.829 1.00 56.56 107 ALA A O 1
ATOM 826 N N . ALA A 1 108 ? 15.754 -19.397 7.962 1.00 55.06 108 ALA A N 1
ATOM 827 C CA . ALA A 1 108 ? 15.919 -20.782 7.515 1.00 55.06 108 ALA A CA 1
ATOM 828 C C . ALA A 1 108 ? 17.120 -21.003 6.565 1.00 55.06 108 ALA A C 1
ATOM 830 O O . ALA A 1 108 ? 17.320 -22.127 6.097 1.00 55.06 108 ALA A O 1
ATOM 831 N N . SER A 1 109 ? 17.892 -19.947 6.273 1.00 47.19 109 SER A N 1
ATOM 832 C CA . SER A 1 109 ? 19.107 -19.961 5.438 1.00 47.19 109 SER A CA 1
ATOM 833 C C . SER A 1 109 ? 20.371 -19.882 6.292 1.00 47.19 109 SER A C 1
ATOM 835 O O . SER A 1 109 ? 21.363 -20.552 5.928 1.00 47.19 109 SER A O 1
#

Sequence (109 aa):
MRRGWARRIMILVMTVQHPEKTPSRKQRLQEKQRRQLAVVDTVDKAEAKVRKAEVELALAVAEAVQMFGTEQSASEGLDMPVETIRRFLGIAKAAAAADQADAEAAAAS

Secondary structure (DSSP, 8-state):
--SHHHHHHHHHHHHH--------HHHHHHHHHHHHHHHHHHHHHHHHHHHHHHHHHHHHHHHHHHHHSSHHHHHHHHT--HHHHHHHHHHHHHHHHHHHHHHHHHHT-

pLDDT: mean 70.54, std 14.7, range [41.53, 90.31]

Radius of gyration: 29.75 Å; Cα contacts (8 Å, |Δi|>4): 38; chains: 1; bounding box: 80×34×62 Å